Protein AF-A0A146ZNM3-F1 (afdb_monomer_lite)

Structure (mmCIF, N/CA/C/O backbone):
data_AF-A0A146ZNM3-F1
#
_entry.id   AF-A0A146ZNM3-F1
#
loop_
_atom_site.group_PDB
_atom_site.id
_atom_site.type_symbol
_atom_site.label_atom_id
_atom_site.label_alt_id
_atom_site.label_comp_id
_atom_site.label_asym_id
_atom_site.label_entity_id
_atom_site.label_seq_id
_atom_site.pdbx_PDB_ins_code
_atom_sit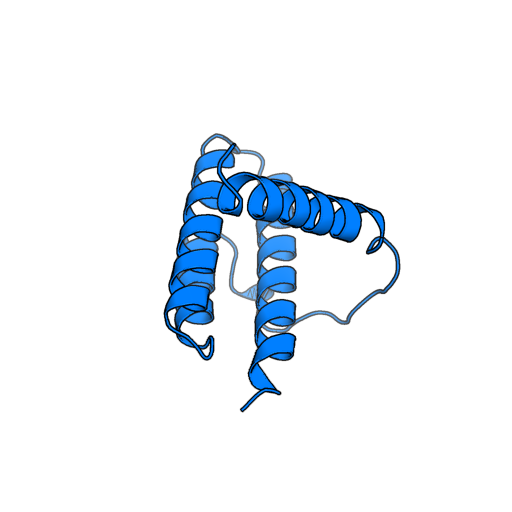e.Cartn_x
_atom_site.Cartn_y
_atom_site.Cartn_z
_atom_site.occupancy
_atom_site.B_iso_or_equiv
_atom_site.auth_seq_id
_atom_site.auth_comp_id
_atom_site.auth_asym_id
_atom_site.auth_atom_id
_atom_site.pdbx_PDB_model_num
ATOM 1 N N . MET A 1 1 ? -8.905 30.661 6.395 1.00 41.50 1 MET A N 1
ATOM 2 C CA . MET A 1 1 ? -7.995 29.502 6.503 1.00 41.50 1 MET A CA 1
ATOM 3 C C . MET A 1 1 ? -8.810 28.371 7.084 1.00 41.50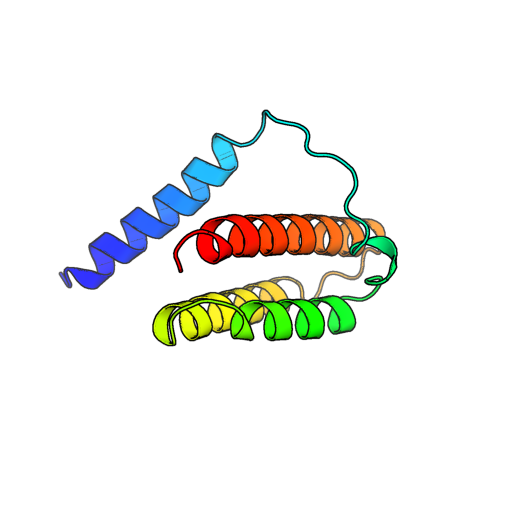 1 MET A C 1
ATOM 5 O O . MET A 1 1 ? -9.363 28.553 8.158 1.00 41.50 1 MET A O 1
ATOM 9 N N . ASP A 1 2 ? -8.973 27.292 6.328 1.00 35.28 2 ASP A N 1
ATOM 10 C CA . ASP A 1 2 ? -9.815 26.160 6.710 1.00 35.28 2 ASP A CA 1
ATOM 11 C C . ASP A 1 2 ? -9.098 25.311 7.780 1.00 35.28 2 ASP A C 1
ATOM 13 O O . ASP A 1 2 ? -7.967 24.880 7.519 1.00 35.28 2 ASP A O 1
ATOM 17 N N . PRO A 1 3 ? -9.670 25.098 8.980 1.00 36.69 3 PRO A N 1
ATOM 18 C CA . PRO A 1 3 ? -9.019 24.344 10.055 1.00 36.69 3 PRO A CA 1
ATOM 19 C C . PRO A 1 3 ? -8.763 22.872 9.691 1.00 36.69 3 PRO A C 1
ATOM 21 O O . PRO A 1 3 ? -7.814 22.279 10.205 1.00 36.69 3 PRO A O 1
ATOM 24 N N . GLU A 1 4 ? -9.508 22.303 8.735 1.00 40.00 4 GLU A N 1
ATOM 25 C CA . GLU A 1 4 ? -9.208 20.974 8.182 1.00 40.00 4 GLU A CA 1
ATOM 26 C C . GLU A 1 4 ? -7.898 20.962 7.373 1.00 40.00 4 GLU A C 1
ATOM 28 O O . GLU A 1 4 ? -7.150 19.989 7.405 1.00 40.00 4 GLU A O 1
ATOM 33 N N . CYS A 1 5 ? -7.542 22.065 6.706 1.00 30.56 5 CYS A N 1
ATOM 34 C CA . CYS A 1 5 ? -6.322 22.160 5.896 1.00 30.56 5 CYS A CA 1
ATOM 35 C C . CYS A 1 5 ? -5.047 22.282 6.757 1.00 30.56 5 CYS A C 1
ATOM 37 O O . CYS A 1 5 ? -3.965 21.874 6.329 1.00 30.56 5 CYS A O 1
ATOM 39 N N . ALA A 1 6 ? -5.169 22.803 7.984 1.00 34.09 6 ALA A N 1
ATOM 40 C CA . ALA A 1 6 ? -4.072 22.854 8.951 1.00 34.09 6 ALA A CA 1
ATOM 41 C C . ALA A 1 6 ? -3.770 21.462 9.533 1.00 34.09 6 ALA A C 1
ATOM 43 O O . ALA A 1 6 ? -2.619 21.038 9.495 1.00 34.09 6 ALA A O 1
ATOM 44 N N . LEU A 1 7 ? -4.805 20.709 9.927 1.00 42.12 7 LEU A N 1
ATOM 45 C CA . LEU A 1 7 ? -4.688 19.329 10.423 1.00 42.12 7 LEU A CA 1
ATOM 46 C C . LEU A 1 7 ? -4.149 18.358 9.364 1.00 42.12 7 LEU A C 1
ATOM 48 O O . LEU A 1 7 ? -3.348 17.481 9.672 1.00 42.12 7 LEU A O 1
ATOM 52 N N . VAL A 1 8 ? -4.533 18.531 8.095 1.00 42.94 8 VAL A N 1
ATOM 53 C CA . VAL A 1 8 ? -4.049 17.676 6.996 1.00 42.94 8 VAL A CA 1
ATOM 54 C C . VAL A 1 8 ? -2.575 17.952 6.669 1.00 42.94 8 VAL A C 1
ATOM 56 O O . VAL A 1 8 ? -1.832 17.019 6.357 1.00 42.94 8 VAL A O 1
ATOM 59 N N . LYS A 1 9 ? -2.118 19.206 6.792 1.00 49.12 9 LYS A N 1
ATOM 60 C CA . LYS A 1 9 ? -0.691 19.551 6.667 1.00 49.12 9 LYS A CA 1
ATOM 61 C C . LYS A 1 9 ? 0.127 19.051 7.855 1.00 49.12 9 LYS A C 1
ATOM 63 O O . LYS A 1 9 ? 1.223 18.544 7.641 1.00 49.12 9 LYS A O 1
ATOM 68 N N . GLU A 1 10 ? -0.413 19.139 9.068 1.00 44.59 10 GLU A N 1
ATOM 69 C CA . GLU A 1 10 ? 0.217 18.608 10.283 1.00 44.59 10 GLU A CA 1
ATOM 70 C C . GLU A 1 10 ? 0.334 17.077 10.223 1.00 44.59 10 GLU A C 1
ATOM 72 O O . GLU A 1 10 ? 1.403 16.535 10.481 1.00 44.59 10 GLU A O 1
ATOM 77 N N . MET A 1 11 ? -0.696 16.376 9.733 1.00 43.41 11 MET A N 1
ATOM 78 C CA . MET A 1 11 ? -0.668 14.922 9.529 1.00 43.41 11 MET A CA 1
ATOM 79 C C . MET A 1 11 ? 0.258 14.476 8.389 1.00 43.41 11 MET A C 1
ATOM 81 O O . MET A 1 11 ? 0.883 13.423 8.502 1.00 43.41 11 MET A O 1
ATOM 85 N N . MET A 1 12 ? 0.382 15.237 7.293 1.00 54.81 12 MET A N 1
ATOM 86 C CA . MET A 1 12 ? 1.394 14.945 6.264 1.00 54.81 12 MET A CA 1
ATOM 87 C C . MET A 1 12 ? 2.813 15.156 6.801 1.00 54.81 12 MET A C 1
ATOM 89 O O . MET A 1 12 ? 3.687 14.331 6.528 1.00 54.81 12 MET A O 1
ATOM 93 N N . LEU A 1 13 ? 3.024 16.188 7.629 1.00 49.50 13 LEU A N 1
ATOM 94 C CA . LEU A 1 13 ? 4.285 16.372 8.342 1.00 49.50 13 LEU A CA 1
ATOM 95 C C . LEU A 1 13 ? 4.545 15.238 9.337 1.00 49.50 13 LEU A C 1
ATOM 97 O O . LEU A 1 13 ? 5.670 14.765 9.376 1.00 49.50 13 LEU A O 1
ATOM 101 N N . GLU A 1 14 ? 3.550 14.744 10.080 1.00 50.34 14 GLU A N 1
ATOM 102 C CA . GLU A 1 14 ? 3.711 13.599 10.990 1.00 50.34 14 GLU A CA 1
ATOM 103 C C . GLU A 1 14 ? 3.967 12.282 10.247 1.00 50.34 14 GLU A C 1
ATOM 105 O O . GLU A 1 14 ? 4.785 11.473 10.683 1.00 50.34 14 GLU A O 1
ATOM 110 N N . VAL A 1 15 ? 3.337 12.062 9.089 1.00 55.09 15 VAL A N 1
ATOM 111 C CA . VAL A 1 15 ? 3.634 10.900 8.241 1.00 55.09 15 VAL A CA 1
ATOM 112 C C . VAL A 1 15 ? 5.069 10.987 7.713 1.00 55.09 15 VAL A C 1
ATOM 114 O O . VAL A 1 15 ? 5.780 9.985 7.787 1.00 55.09 15 VAL A O 1
ATOM 117 N N . GLN A 1 16 ? 5.548 12.162 7.285 1.00 54.81 16 GLN A N 1
ATOM 118 C CA . GLN A 1 16 ? 6.943 12.365 6.863 1.00 54.81 16 GLN A CA 1
ATOM 119 C C . GLN A 1 16 ? 7.957 12.346 8.026 1.00 54.81 16 GLN A C 1
ATOM 121 O O . GLN A 1 16 ? 9.016 11.738 7.883 1.00 54.81 16 GLN A O 1
ATOM 126 N N . LEU A 1 17 ? 7.635 12.894 9.200 1.00 46.56 17 LEU A N 1
ATOM 127 C CA . LEU A 1 17 ? 8.449 12.809 10.423 1.00 46.56 17 LEU A CA 1
ATOM 128 C C . LEU A 1 17 ? 8.531 11.363 10.940 1.00 46.56 17 LEU A C 1
ATOM 130 O O . LEU A 1 17 ? 9.606 10.911 11.331 1.00 46.56 17 LEU A O 1
ATOM 134 N N . SER A 1 18 ? 7.451 10.579 10.819 1.00 46.03 18 SER A N 1
ATOM 135 C CA . SER A 1 18 ? 7.461 9.140 11.124 1.00 46.03 18 SER A CA 1
ATOM 136 C C . SER A 1 18 ? 8.302 8.315 10.142 1.00 46.03 18 SER A C 1
ATOM 138 O O . SER A 1 18 ? 8.756 7.228 10.502 1.00 46.03 18 SER A O 1
ATOM 140 N N . GLN A 1 19 ? 8.493 8.790 8.905 1.00 51.41 19 GLN A N 1
ATOM 141 C CA . GLN A 1 19 ? 9.397 8.164 7.933 1.00 51.41 19 GLN A CA 1
ATOM 142 C C . GLN A 1 19 ? 10.866 8.473 8.263 1.00 51.41 19 GLN A C 1
ATOM 144 O O . GLN A 1 19 ? 11.728 7.652 7.963 1.00 51.41 19 GLN A O 1
ATOM 149 N N . LEU A 1 20 ? 11.153 9.593 8.944 1.00 43.84 20 LEU A N 1
ATOM 150 C CA . LEU A 1 20 ? 12.502 9.941 9.405 1.00 43.84 20 LEU A CA 1
ATOM 151 C C . LEU A 1 20 ? 12.873 9.284 10.753 1.00 43.84 20 LEU A C 1
ATOM 153 O O . LEU A 1 20 ? 14.035 8.949 10.959 1.00 43.84 20 LEU A O 1
ATOM 157 N N . GLN A 1 21 ? 11.910 9.039 11.652 1.00 45.62 21 GLN A N 1
ATOM 158 C CA . GLN A 1 21 ? 12.167 8.399 12.958 1.00 45.62 21 GLN A CA 1
ATOM 159 C C . GLN A 1 21 ? 12.165 6.855 12.953 1.00 45.62 21 GLN A C 1
ATOM 161 O O . GLN A 1 21 ? 12.666 6.256 13.898 1.00 45.62 21 GLN A O 1
ATOM 166 N N . ARG A 1 22 ? 11.658 6.176 11.911 1.00 42.69 22 ARG A N 1
ATOM 167 C CA . ARG A 1 22 ? 11.560 4.694 11.850 1.00 42.69 22 ARG A CA 1
ATOM 168 C C . ARG A 1 22 ? 12.741 3.986 11.167 1.00 42.69 22 ARG A C 1
ATOM 170 O O . ARG A 1 22 ? 12.582 2.872 10.674 1.00 42.69 22 ARG A O 1
ATOM 177 N N . HIS A 1 23 ? 13.924 4.599 11.133 1.00 43.91 23 HIS A N 1
ATOM 178 C CA . HIS A 1 23 ? 15.138 3.945 10.618 1.00 43.91 23 HIS A CA 1
ATOM 179 C C . HIS A 1 23 ? 15.732 2.894 11.578 1.00 43.91 23 HIS A C 1
ATOM 181 O O . HIS A 1 23 ? 16.764 2.305 11.277 1.00 43.91 23 HIS A O 1
ATOM 187 N N . VAL A 1 24 ? 15.101 2.648 12.729 1.00 46.25 24 VAL A N 1
ATOM 188 C CA . VAL A 1 24 ? 15.600 1.735 13.760 1.00 46.25 24 VAL A CA 1
ATOM 189 C C . VAL A 1 24 ? 14.430 0.905 14.273 1.00 46.25 24 VAL A C 1
ATOM 191 O O . VAL A 1 24 ? 13.634 1.407 15.051 1.00 46.25 24 VAL A O 1
ATOM 194 N N . GLU A 1 25 ? 14.261 -0.300 13.734 1.00 42.25 25 GLU A N 1
ATOM 195 C CA . GLU A 1 25 ? 13.854 -1.542 14.420 1.00 42.25 25 GLU A CA 1
ATOM 196 C C . GLU A 1 25 ? 13.519 -2.585 13.338 1.00 42.25 25 GLU A C 1
ATOM 198 O O . GLU A 1 25 ? 12.543 -2.479 12.581 1.00 42.25 25 GLU A O 1
ATOM 203 N N . GLU A 1 26 ? 14.404 -3.577 13.215 1.00 52.91 26 GLU A N 1
ATOM 204 C CA . GLU A 1 26 ? 14.193 -4.764 12.394 1.00 52.91 26 GLU A CA 1
ATOM 205 C C . GLU A 1 26 ? 12.974 -5.544 12.895 1.00 52.91 26 GLU A C 1
ATOM 207 O O . GLU A 1 26 ? 12.785 -5.756 14.089 1.00 52.91 26 GLU A O 1
ATOM 212 N N . MET A 1 27 ? 12.153 -6.005 11.956 1.00 52.34 27 MET A N 1
ATOM 213 C CA . MET A 1 27 ? 11.027 -6.897 12.223 1.00 52.34 27 MET A CA 1
ATOM 214 C C . MET A 1 27 ? 11.151 -8.104 11.287 1.00 52.34 27 MET A C 1
ATOM 216 O O . MET A 1 27 ? 11.600 -7.918 10.150 1.00 52.34 27 MET A O 1
ATOM 220 N N . PRO A 1 28 ? 10.780 -9.308 11.764 1.00 47.16 28 PRO A N 1
ATOM 221 C CA . PRO A 1 28 ? 11.092 -10.590 11.131 1.00 47.16 28 PRO A CA 1
ATOM 222 C C . PRO A 1 28 ? 10.435 -10.746 9.749 1.00 47.16 28 PRO A C 1
ATOM 224 O O . PRO A 1 28 ? 9.501 -10.008 9.429 1.00 47.16 28 PRO A O 1
ATOM 227 N N . PRO A 1 29 ? 10.901 -11.698 8.915 1.00 48.97 29 PRO A N 1
ATOM 228 C CA . PRO A 1 29 ? 10.377 -11.896 7.567 1.00 48.97 29 PRO A CA 1
ATOM 229 C C . PRO A 1 29 ? 8.921 -12.380 7.606 1.00 48.97 29 PRO A C 1
ATOM 231 O O . PRO A 1 29 ? 8.565 -13.296 8.348 1.00 48.97 29 PRO A O 1
ATOM 234 N N . LEU A 1 30 ? 8.071 -11.736 6.807 1.00 52.66 30 LEU A N 1
ATOM 235 C CA . LEU A 1 30 ? 6.620 -11.907 6.836 1.00 52.66 30 LEU A CA 1
ATOM 236 C C . LEU A 1 30 ? 6.164 -12.823 5.690 1.00 52.66 30 LEU A C 1
ATOM 238 O O . LEU A 1 30 ? 6.390 -12.545 4.514 1.00 52.66 30 LEU A O 1
ATOM 242 N N . VAL A 1 31 ? 5.473 -13.904 6.062 1.00 52.69 31 VAL A N 1
ATOM 243 C CA . VAL A 1 31 ? 5.024 -15.043 5.228 1.00 52.69 31 VAL A CA 1
ATOM 244 C C . VAL A 1 31 ? 4.085 -14.643 4.068 1.00 52.69 31 VAL A C 1
ATOM 246 O O . VAL A 1 31 ? 3.839 -15.427 3.157 1.00 52.69 31 VAL A O 1
ATOM 249 N N . GLY A 1 32 ? 3.560 -13.412 4.052 1.00 54.31 32 GLY A N 1
ATOM 250 C CA . GLY A 1 32 ? 2.702 -12.903 2.972 1.00 54.31 32 GLY A CA 1
ATOM 251 C C . GLY A 1 32 ? 3.445 -12.288 1.779 1.00 54.31 32 GLY A C 1
ATOM 252 O O . GLY A 1 32 ? 2.868 -12.187 0.694 1.00 54.31 32 GLY A O 1
ATOM 253 N N . VAL A 1 33 ? 4.707 -11.881 1.964 1.00 56.50 33 VAL A N 1
ATOM 254 C CA . VAL A 1 33 ? 5.500 -11.157 0.952 1.00 56.50 33 VAL A CA 1
ATOM 255 C C . VAL A 1 33 ? 5.865 -12.059 -0.231 1.00 56.50 33 VAL A C 1
ATOM 257 O O . VAL A 1 33 ? 5.871 -11.598 -1.368 1.00 56.50 33 VAL A O 1
ATOM 260 N N . GLU A 1 34 ? 6.102 -13.350 0.008 1.00 61.06 34 GLU A N 1
ATOM 261 C CA . GLU A 1 34 ? 6.620 -14.283 -1.009 1.00 61.06 34 GLU A CA 1
ATOM 262 C C . GLU A 1 34 ? 5.684 -14.482 -2.217 1.00 61.06 34 GLU A C 1
ATOM 264 O O . GLU A 1 34 ? 6.135 -14.838 -3.306 1.00 61.06 34 GLU A O 1
ATOM 269 N N . LEU A 1 35 ? 4.383 -14.212 -2.058 1.00 76.81 35 LEU A N 1
ATOM 270 C CA . LEU A 1 35 ? 3.375 -14.422 -3.104 1.00 76.81 35 LEU A CA 1
ATOM 271 C C . LEU A 1 35 ? 3.042 -13.162 -3.919 1.00 76.81 35 LEU A C 1
ATOM 273 O O . LEU A 1 35 ? 2.313 -13.256 -4.911 1.00 76.81 35 LEU A O 1
ATOM 277 N N . ILE A 1 36 ? 3.523 -11.984 -3.512 1.00 86.19 36 ILE A N 1
ATOM 278 C CA . ILE A 1 36 ? 3.257 -10.721 -4.208 1.00 86.19 36 ILE A CA 1
ATOM 279 C C . ILE A 1 36 ? 4.515 -10.339 -4.980 1.00 86.19 36 ILE A C 1
ATOM 281 O O . ILE A 1 36 ? 5.480 -9.855 -4.405 1.00 86.19 36 ILE A O 1
ATOM 285 N N . GLN A 1 37 ? 4.484 -10.558 -6.292 1.00 87.69 37 GLN A N 1
ATOM 286 C CA . GLN A 1 37 ? 5.624 -10.306 -7.182 1.00 87.69 37 GLN A CA 1
ATOM 287 C C . GLN A 1 37 ? 5.332 -9.213 -8.213 1.00 87.69 37 GLN A C 1
ATOM 289 O O . GLN A 1 37 ? 6.214 -8.811 -8.961 1.00 87.69 37 GLN A O 1
ATOM 294 N N . THR A 1 38 ? 4.086 -8.734 -8.285 1.00 91.00 38 THR A N 1
ATOM 295 C CA . THR A 1 38 ? 3.667 -7.737 -9.279 1.00 91.00 38 THR A CA 1
ATOM 296 C C . THR A 1 38 ? 2.924 -6.563 -8.635 1.00 91.00 38 THR A C 1
ATOM 298 O O . THR A 1 38 ? 2.163 -6.768 -7.676 1.00 91.00 38 THR A O 1
ATOM 301 N N . PRO A 1 39 ? 3.031 -5.344 -9.202 1.00 89.69 39 PRO A N 1
ATOM 302 C CA . PRO A 1 39 ? 2.280 -4.175 -8.733 1.00 89.69 39 PRO A CA 1
ATOM 303 C C . PRO A 1 39 ? 0.765 -4.417 -8.675 1.00 89.69 39 PRO A C 1
ATOM 305 O O . PRO A 1 39 ? 0.082 -3.996 -7.741 1.00 89.69 39 PRO A O 1
ATOM 308 N N . VAL A 1 40 ? 0.217 -5.164 -9.639 1.00 93.25 40 VAL A N 1
ATOM 309 C CA . VAL A 1 40 ? -1.219 -5.477 -9.698 1.00 93.25 40 VAL A CA 1
ATOM 310 C C . VAL A 1 40 ? -1.646 -6.401 -8.549 1.00 93.25 40 VAL A C 1
ATOM 312 O O . VAL A 1 40 ? -2.717 -6.208 -7.960 1.00 93.25 40 VAL A O 1
ATOM 315 N N . GLN A 1 41 ? -0.832 -7.405 -8.201 1.00 92.94 41 GLN A N 1
ATOM 316 C CA . GLN A 1 41 ? -1.083 -8.250 -7.027 1.00 92.94 41 GLN A CA 1
ATOM 317 C C . GLN A 1 41 ? -1.033 -7.424 -5.738 1.00 92.94 41 GLN A C 1
ATOM 319 O O . GLN A 1 41 ? -1.934 -7.566 -4.904 1.00 92.94 41 GLN A O 1
ATOM 324 N N . LEU A 1 42 ? -0.046 -6.526 -5.615 1.00 92.31 42 LEU A N 1
ATOM 325 C CA . LEU A 1 42 ? 0.081 -5.612 -4.480 1.00 92.31 42 LEU A CA 1
ATOM 326 C C . LEU A 1 42 ? -1.181 -4.756 -4.332 1.00 92.31 42 LEU A C 1
ATOM 328 O O . LEU A 1 42 ? -1.802 -4.752 -3.272 1.00 92.31 42 LEU A O 1
ATOM 332 N N . TYR A 1 43 ? -1.626 -4.101 -5.404 1.00 91.81 43 TYR A N 1
ATOM 333 C CA . TYR A 1 43 ? -2.817 -3.254 -5.378 1.00 91.81 43 TYR A CA 1
ATOM 334 C C . TYR A 1 43 ? -4.062 -4.016 -4.887 1.00 91.81 43 TYR A C 1
ATOM 336 O O . TYR A 1 43 ? -4.776 -3.561 -3.987 1.00 91.81 43 TYR A O 1
ATOM 344 N N . ARG A 1 44 ? -4.300 -5.233 -5.401 1.00 93.88 44 ARG A N 1
ATOM 345 C CA . ARG A 1 44 ? -5.415 -6.089 -4.947 1.00 93.88 44 ARG A CA 1
ATOM 346 C C . ARG A 1 44 ? -5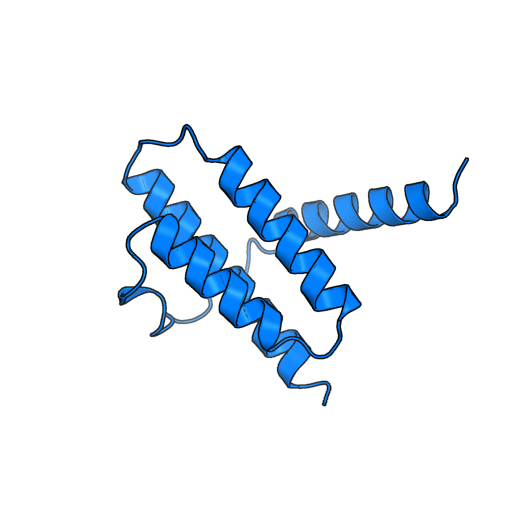.265 -6.524 -3.489 1.00 93.88 44 ARG A C 1
ATOM 348 O O . ARG A 1 44 ? -6.268 -6.620 -2.778 1.00 93.88 44 ARG A O 1
ATOM 355 N N . TYR A 1 45 ? -4.046 -6.826 -3.044 1.00 92.94 45 TYR A N 1
ATOM 356 C CA . TYR A 1 45 ? -3.759 -7.170 -1.652 1.00 92.94 45 TYR A CA 1
ATOM 357 C C . TYR A 1 45 ? -4.091 -6.005 -0.712 1.00 92.94 45 TYR A C 1
ATOM 359 O O . TYR A 1 45 ? -4.910 -6.172 0.192 1.00 92.94 45 TYR A O 1
ATOM 367 N N . LEU A 1 46 ? -3.573 -4.809 -0.992 1.00 90.88 46 LEU A N 1
ATOM 368 C CA . LEU A 1 46 ? -3.788 -3.619 -0.167 1.00 90.88 46 LEU A CA 1
ATOM 369 C C . LEU A 1 46 ? -5.278 -3.241 -0.063 1.00 90.88 46 LEU A C 1
ATOM 371 O O . LEU A 1 46 ? -5.768 -2.894 1.016 1.00 90.88 46 LEU A O 1
ATOM 375 N N . LEU A 1 47 ? -6.046 -3.391 -1.151 1.00 92.19 47 LEU A N 1
ATOM 376 C CA . LEU A 1 47 ? -7.497 -3.177 -1.125 1.00 92.19 47 LEU A CA 1
ATOM 377 C C . LEU A 1 47 ? -8.248 -4.198 -0.257 1.00 92.19 47 LEU A C 1
ATOM 379 O O . LEU A 1 47 ? -9.257 -3.843 0.358 1.00 92.19 47 LEU A O 1
ATOM 383 N N . ARG A 1 48 ? -7.783 -5.453 -0.185 1.00 92.25 48 ARG A N 1
ATOM 384 C CA . ARG A 1 48 ? -8.333 -6.451 0.750 1.00 92.25 48 ARG A CA 1
ATOM 385 C C . ARG A 1 48 ? -7.996 -6.089 2.195 1.00 92.25 48 ARG A C 1
ATOM 387 O O . ARG A 1 48 ? -8.882 -6.167 3.042 1.00 92.25 48 ARG A O 1
ATOM 394 N N . CYS A 1 49 ? -6.772 -5.631 2.462 1.00 88.81 49 CYS A N 1
ATOM 395 C CA . CYS A 1 49 ? -6.360 -5.154 3.783 1.00 88.81 49 CYS A CA 1
ATOM 396 C C . CYS A 1 49 ? -7.236 -3.992 4.262 1.00 88.81 49 CYS A C 1
ATOM 398 O O . CYS A 1 49 ? -7.731 -4.032 5.385 1.00 88.81 49 CYS A O 1
ATOM 400 N N . CYS A 1 50 ? -7.548 -3.026 3.393 1.00 88.56 50 CYS A N 1
ATOM 401 C CA . CYS A 1 50 ? -8.438 -1.918 3.749 1.00 88.56 50 CYS A CA 1
ATOM 402 C C . CYS A 1 50 ? -9.799 -2.385 4.269 1.00 88.56 50 CYS A C 1
ATOM 404 O O . CYS A 1 50 ? -10.301 -1.812 5.224 1.00 88.56 50 CYS A O 1
ATOM 406 N N . ARG A 1 51 ? -10.392 -3.446 3.705 1.00 88.75 51 ARG A N 1
ATOM 407 C CA . ARG A 1 51 ? -11.704 -3.956 4.155 1.00 88.75 51 ARG A CA 1
ATOM 408 C C . ARG A 1 51 ? -11.684 -4.511 5.582 1.00 88.75 51 ARG A C 1
ATOM 410 O O . ARG A 1 51 ? -12.742 -4.645 6.184 1.00 88.75 51 ARG A O 1
ATOM 417 N N . ARG A 1 52 ? -10.503 -4.853 6.104 1.00 88.19 52 ARG A N 1
ATOM 418 C CA . ARG A 1 52 ? -10.314 -5.369 7.467 1.00 88.19 52 ARG A CA 1
ATOM 419 C C . ARG A 1 52 ? -10.193 -4.254 8.509 1.00 88.19 52 ARG A C 1
ATOM 421 O O . ARG A 1 52 ? -10.181 -4.556 9.697 1.00 88.19 52 ARG A O 1
ATOM 428 N N . LEU A 1 53 ? -10.076 -2.992 8.089 1.00 87.00 53 LEU A N 1
ATOM 429 C CA . LEU A 1 53 ? -9.968 -1.864 9.012 1.00 87.00 53 LEU A CA 1
ATOM 430 C C . LEU A 1 53 ? -11.317 -1.567 9.685 1.00 87.00 53 LEU A C 1
ATOM 432 O O . LEU A 1 53 ? -12.364 -1.728 9.051 1.00 87.00 53 LEU A O 1
ATOM 436 N N . PRO A 1 54 ? -11.300 -1.094 10.944 1.00 87.88 54 PRO A N 1
ATOM 437 C CA . PRO A 1 54 ? -12.483 -1.081 11.804 1.00 87.88 54 PRO A CA 1
ATOM 438 C C . PRO A 1 54 ? -13.557 -0.054 11.418 1.00 87.88 54 PRO A C 1
ATOM 440 O O . PRO A 1 54 ? -14.707 -0.229 11.804 1.00 87.88 54 PRO A O 1
ATOM 443 N N . SER A 1 55 ? -13.228 1.008 10.671 1.00 89.00 55 SER A N 1
ATOM 444 C CA . SER A 1 55 ? -14.186 2.080 10.357 1.00 89.00 55 SER A CA 1
ATOM 445 C C . SER A 1 55 ? -14.165 2.498 8.889 1.00 89.00 55 SER A C 1
ATOM 447 O O . SER A 1 55 ? -13.104 2.621 8.278 1.00 89.00 55 SER A O 1
ATOM 449 N N . THR A 1 56 ? -15.343 2.780 8.324 1.00 89.69 56 THR A N 1
ATOM 450 C CA . THR A 1 56 ? -15.505 3.223 6.927 1.00 89.69 56 THR A CA 1
ATOM 451 C C . THR A 1 56 ? -14.632 4.430 6.555 1.00 89.69 56 THR A C 1
ATOM 453 O O . THR A 1 56 ? -14.000 4.366 5.498 1.00 89.69 56 THR A O 1
ATOM 456 N N . PRO A 1 57 ? -14.507 5.489 7.386 1.00 89.25 57 PRO A N 1
ATOM 457 C CA . PRO A 1 57 ? -13.622 6.614 7.075 1.00 89.25 57 PRO A CA 1
ATOM 458 C C . PRO A 1 57 ? -12.154 6.194 6.936 1.00 89.25 57 PRO A C 1
ATOM 460 O O . PRO A 1 57 ? -11.478 6.609 5.996 1.00 89.25 57 PRO A O 1
ATOM 463 N N . MET A 1 58 ? -11.667 5.290 7.797 1.00 84.50 58 MET A N 1
ATOM 464 C CA . MET A 1 58 ? -10.312 4.745 7.666 1.00 84.50 58 MET A CA 1
ATOM 465 C C . MET A 1 58 ? -10.161 3.922 6.386 1.00 84.50 58 MET A C 1
ATOM 467 O O . MET A 1 58 ? -9.182 4.086 5.661 1.00 84.50 58 MET A O 1
ATOM 471 N N . GLN A 1 59 ? -11.138 3.066 6.067 1.00 90.25 59 GLN A N 1
ATOM 472 C CA . GLN A 1 59 ? -11.111 2.287 4.825 1.00 90.25 59 GLN A CA 1
ATOM 473 C C . GLN A 1 59 ? -11.022 3.192 3.590 1.00 90.25 59 GLN A C 1
ATOM 475 O O . GLN A 1 59 ? -10.304 2.868 2.643 1.00 90.25 59 GLN A O 1
ATOM 480 N N . GLN A 1 60 ? -11.747 4.314 3.585 1.00 90.25 60 GLN A N 1
ATOM 481 C CA . GLN A 1 60 ? -11.724 5.295 2.499 1.00 90.25 60 GLN A CA 1
ATOM 482 C C . GLN A 1 60 ? -10.384 6.033 2.424 1.00 90.25 60 GLN A C 1
ATOM 484 O O . GLN A 1 60 ? -9.817 6.121 1.334 1.00 90.25 60 GLN A O 1
ATOM 489 N N . HIS A 1 61 ? -9.854 6.486 3.564 1.00 86.88 61 HIS A N 1
ATOM 490 C CA . HIS A 1 61 ? -8.553 7.149 3.653 1.00 86.88 61 HIS A CA 1
ATOM 491 C C . HIS A 1 61 ? -7.434 6.277 3.064 1.00 86.88 61 HIS A C 1
ATOM 493 O O . HIS A 1 61 ? -6.755 6.686 2.121 1.00 86.88 61 HIS A O 1
ATOM 499 N N . TYR A 1 62 ? -7.300 5.031 3.531 1.00 87.00 62 TYR A N 1
ATOM 500 C CA . TYR A 1 62 ? -6.258 4.133 3.029 1.00 87.00 62 TYR A CA 1
ATOM 501 C C . TYR A 1 62 ? -6.497 3.705 1.579 1.00 87.00 62 TYR A C 1
ATOM 503 O O . TYR A 1 62 ? -5.546 3.600 0.810 1.00 87.00 62 TYR A O 1
ATOM 511 N N . ARG A 1 63 ? -7.755 3.536 1.147 1.00 90.19 63 ARG A N 1
ATOM 512 C CA . ARG A 1 63 ? -8.064 3.283 -0.270 1.00 90.19 63 ARG A CA 1
ATOM 513 C C . ARG A 1 63 ? -7.603 4.433 -1.167 1.00 90.19 63 ARG A C 1
ATOM 515 O O . ARG A 1 63 ? -7.128 4.173 -2.271 1.00 90.19 63 ARG A O 1
ATOM 522 N N . HIS A 1 64 ? -7.759 5.679 -0.720 1.00 89.81 64 HIS A N 1
ATOM 523 C CA . HIS A 1 64 ? -7.260 6.836 -1.455 1.00 89.81 64 HIS A CA 1
ATOM 524 C C . HIS A 1 64 ? -5.728 6.837 -1.500 1.00 89.81 64 HIS A C 1
ATOM 526 O O . HIS A 1 64 ? -5.167 6.939 -2.587 1.00 89.81 64 HIS A O 1
ATOM 532 N N . ALA A 1 65 ? -5.065 6.619 -0.360 1.00 87.56 65 ALA A N 1
ATOM 533 C CA . ALA A 1 65 ? -3.605 6.545 -0.285 1.00 87.56 65 ALA A CA 1
ATOM 534 C C . ALA A 1 65 ? -3.018 5.461 -1.211 1.00 87.56 65 ALA A C 1
ATOM 536 O O . ALA A 1 65 ? -2.062 5.725 -1.931 1.00 87.56 65 ALA A O 1
ATOM 537 N N . ILE A 1 66 ? -3.636 4.274 -1.271 1.00 88.06 66 ILE A N 1
ATOM 538 C CA . ILE A 1 66 ? -3.214 3.186 -2.169 1.00 88.06 66 ILE A CA 1
ATOM 539 C C . ILE A 1 66 ? -3.319 3.600 -3.639 1.00 88.06 66 ILE A C 1
ATOM 541 O O . ILE A 1 66 ? -2.417 3.311 -4.417 1.00 88.06 66 ILE A O 1
ATOM 545 N N . ARG A 1 67 ? -4.410 4.268 -4.036 1.00 87.88 67 ARG A N 1
ATOM 546 C CA . ARG A 1 67 ? -4.574 4.743 -5.420 1.00 87.88 67 ARG A CA 1
ATOM 547 C C . ARG A 1 67 ? -3.537 5.796 -5.783 1.00 87.88 67 ARG A C 1
ATOM 549 O O . ARG A 1 67 ? -2.973 5.718 -6.866 1.00 87.88 67 ARG A O 1
ATO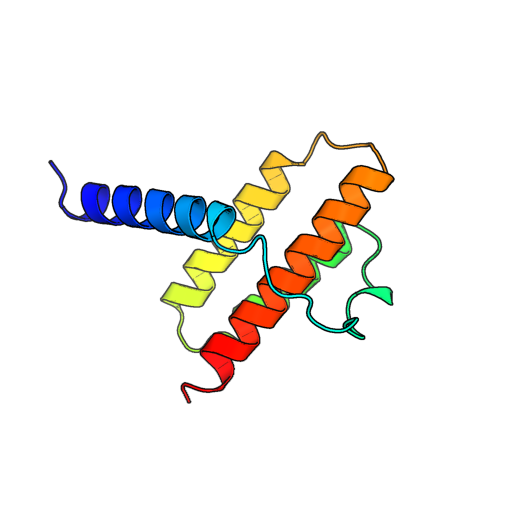M 556 N N . GLN A 1 68 ? -3.290 6.745 -4.881 1.00 86.31 68 GLN A N 1
ATOM 557 C CA . GLN A 1 68 ? -2.272 7.775 -5.081 1.00 86.31 68 GLN A CA 1
ATOM 558 C C . GLN A 1 68 ? -0.884 7.150 -5.235 1.00 86.31 68 GLN A C 1
ATOM 560 O O . GLN A 1 68 ? -0.219 7.408 -6.230 1.00 86.31 68 GLN A O 1
ATOM 565 N N . GLY A 1 69 ? -0.494 6.261 -4.315 1.00 85.38 69 GLY A N 1
ATOM 566 C CA . GLY A 1 69 ? 0.796 5.571 -4.377 1.00 85.38 69 GLY A CA 1
ATOM 567 C C . GLY A 1 69 ? 0.955 4.688 -5.619 1.00 85.38 69 GLY A C 1
ATOM 568 O O . GLY A 1 69 ? 2.022 4.648 -6.214 1.00 85.38 69 GLY A O 1
ATOM 569 N N . TYR A 1 70 ? -0.108 4.005 -6.053 1.00 84.62 70 TYR A N 1
ATOM 570 C CA . TYR A 1 70 ? -0.060 3.203 -7.279 1.00 84.62 70 TYR A CA 1
ATOM 571 C C . TYR A 1 70 ? 0.171 4.076 -8.519 1.00 84.62 70 TYR A C 1
ATOM 573 O O . TYR A 1 70 ? 1.006 3.751 -9.355 1.00 84.62 70 TYR A O 1
ATOM 581 N N . ASN A 1 71 ? -0.535 5.206 -8.617 1.00 83.31 71 ASN A N 1
ATOM 582 C CA . ASN A 1 71 ? -0.395 6.125 -9.744 1.00 83.31 71 ASN A CA 1
ATOM 583 C C . ASN A 1 71 ? 0.950 6.867 -9.737 1.00 83.31 71 ASN A C 1
ATOM 585 O O . ASN A 1 71 ? 1.474 7.152 -10.804 1.00 83.31 71 ASN A O 1
ATOM 589 N N . SER A 1 72 ? 1.532 7.169 -8.569 1.00 85.19 72 SER A N 1
ATOM 590 C CA . SER A 1 72 ? 2.839 7.841 -8.491 1.00 85.19 72 SER A CA 1
ATOM 591 C C . SER A 1 72 ? 4.016 6.966 -8.931 1.00 85.19 72 SER A C 1
ATOM 593 O O . SER A 1 72 ? 5.112 7.483 -9.118 1.00 85.19 72 SER A O 1
ATOM 595 N N . HIS A 1 73 ? 3.804 5.655 -9.062 1.00 82.94 73 HIS A N 1
ATOM 596 C CA . HIS A 1 73 ? 4.809 4.677 -9.484 1.00 82.94 73 HIS A CA 1
ATOM 597 C C . HIS A 1 73 ? 4.423 3.982 -10.799 1.00 82.94 73 HIS A C 1
ATOM 599 O O . HIS A 1 73 ? 4.914 2.891 -11.068 1.00 82.94 73 HIS A O 1
ATOM 605 N N . SER A 1 74 ? 3.529 4.569 -11.608 1.00 83.94 74 SER A N 1
ATOM 606 C CA . SER A 1 74 ? 3.079 3.950 -12.865 1.00 83.94 74 SER A CA 1
ATOM 607 C C . SER A 1 74 ? 4.189 3.794 -13.898 1.00 83.94 74 SER A C 1
ATOM 609 O O . SER A 1 74 ? 4.118 2.874 -14.704 1.00 83.94 74 SER A O 1
ATOM 611 N N . ASP A 1 75 ? 5.176 4.689 -13.853 1.00 86.88 75 ASP A N 1
ATOM 612 C CA . ASP A 1 75 ? 6.271 4.780 -14.823 1.00 86.88 75 ASP A CA 1
ATOM 613 C C . ASP A 1 75 ? 7.557 4.107 -14.299 1.00 86.88 75 ASP A C 1
ATOM 615 O O . ASP A 1 75 ? 8.630 4.272 -14.873 1.00 86.88 75 ASP A O 1
ATOM 619 N N . GLU A 1 76 ? 7.477 3.399 -13.165 1.00 86.38 76 GLU A N 1
ATOM 620 C CA . GLU A 1 76 ? 8.593 2.619 -12.626 1.00 86.38 76 GLU A CA 1
ATOM 621 C C . GLU A 1 76 ? 8.636 1.249 -13.314 1.00 86.38 76 GLU A C 1
ATOM 623 O O . GLU A 1 76 ? 7.768 0.407 -13.078 1.00 86.38 76 GLU A O 1
ATOM 628 N N . ASP A 1 77 ? 9.669 1.033 -14.126 1.00 91.94 77 ASP A N 1
ATOM 629 C CA . ASP A 1 77 ? 9.901 -0.212 -14.869 1.00 91.94 77 ASP A CA 1
ATOM 630 C C . ASP A 1 77 ? 11.080 -1.029 -14.307 1.00 91.94 77 ASP A C 1
ATOM 632 O O . ASP A 1 77 ? 11.301 -2.167 -14.733 1.00 91.94 77 ASP A O 1
ATOM 636 N N . ASP A 1 78 ? 11.847 -0.480 -13.355 1.00 93.25 78 ASP A N 1
ATOM 637 C CA . ASP A 1 78 ? 12.984 -1.190 -12.775 1.00 93.25 78 ASP A CA 1
ATOM 638 C C . ASP A 1 78 ? 12.509 -2.312 -11.829 1.00 93.25 78 ASP A C 1
ATOM 640 O O . ASP A 1 78 ? 11.825 -2.051 -10.830 1.00 93.25 78 ASP A O 1
ATOM 644 N N . PRO A 1 79 ? 12.869 -3.580 -12.097 1.00 89.94 79 PRO A N 1
ATOM 645 C CA . PRO A 1 79 ? 12.338 -4.714 -11.351 1.00 89.94 79 PRO A CA 1
ATOM 646 C C . PRO A 1 79 ? 12.789 -4.734 -9.885 1.00 89.94 79 PRO A C 1
ATOM 648 O O . PRO A 1 79 ? 12.029 -5.181 -9.020 1.00 89.94 79 PRO A O 1
ATOM 651 N N . GLU A 1 80 ? 13.990 -4.239 -9.575 1.00 93.38 80 GLU A N 1
ATOM 652 C CA . GLU A 1 80 ? 14.488 -4.180 -8.199 1.00 93.38 80 GLU A CA 1
ATOM 653 C C . GLU A 1 80 ? 13.740 -3.107 -7.402 1.00 93.38 80 GLU A C 1
ATOM 655 O O . GLU A 1 80 ? 13.294 -3.354 -6.275 1.00 93.38 80 GLU A O 1
ATOM 660 N N . ARG A 1 81 ? 13.522 -1.933 -8.006 1.00 88.31 81 ARG A N 1
ATOM 661 C CA . ARG A 1 81 ? 12.738 -0.847 -7.410 1.00 88.31 81 ARG A CA 1
ATOM 662 C C . ARG A 1 81 ? 11.286 -1.241 -7.207 1.00 88.31 81 ARG A C 1
ATOM 664 O O . ARG A 1 81 ? 10.768 -1.033 -6.106 1.00 88.31 81 ARG A O 1
ATOM 671 N N . ILE A 1 82 ? 10.651 -1.856 -8.207 1.00 87.75 82 ILE A N 1
ATOM 672 C CA . ILE A 1 82 ? 9.292 -2.399 -8.090 1.00 87.75 82 ILE A CA 1
ATOM 673 C C . ILE A 1 82 ? 9.217 -3.345 -6.895 1.00 87.75 82 ILE A C 1
ATOM 675 O O . ILE A 1 82 ? 8.311 -3.223 -6.064 1.00 87.75 82 ILE A O 1
ATOM 679 N N . GLN A 1 83 ? 10.185 -4.254 -6.765 1.00 90.12 83 GLN A N 1
ATOM 680 C CA . GLN A 1 83 ? 10.139 -5.229 -5.689 1.00 90.12 83 GLN A CA 1
ATOM 681 C C . GLN A 1 83 ? 10.370 -4.604 -4.312 1.00 90.12 83 GLN A C 1
ATOM 683 O O . GLN A 1 83 ? 9.687 -4.961 -3.349 1.00 90.12 83 GLN A O 1
ATOM 688 N N . MET A 1 84 ? 11.252 -3.610 -4.210 1.00 87.06 84 MET A N 1
ATOM 689 C CA . MET A 1 84 ? 11.439 -2.843 -2.980 1.00 87.06 84 MET A CA 1
ATOM 690 C C . MET A 1 84 ? 10.153 -2.102 -2.567 1.00 87.06 84 MET A C 1
ATOM 692 O O . MET A 1 84 ? 9.779 -2.121 -1.390 1.00 87.06 84 MET A O 1
ATOM 696 N N . ILE A 1 85 ? 9.443 -1.490 -3.524 1.00 87.38 85 ILE A N 1
ATOM 697 C CA . ILE A 1 85 ? 8.154 -0.820 -3.282 1.00 87.38 85 ILE A CA 1
ATOM 698 C C . ILE A 1 85 ? 7.118 -1.829 -2.775 1.00 87.38 85 ILE A C 1
ATOM 700 O O . ILE A 1 85 ? 6.436 -1.559 -1.782 1.00 87.38 85 ILE A O 1
ATOM 704 N N . ILE A 1 86 ? 7.025 -3.003 -3.408 1.00 88.50 86 ILE A N 1
ATOM 705 C CA . ILE A 1 86 ? 6.124 -4.084 -2.990 1.00 88.50 86 ILE A CA 1
ATOM 706 C C . ILE A 1 86 ? 6.417 -4.503 -1.549 1.00 88.50 86 ILE A C 1
ATOM 708 O O . ILE A 1 86 ? 5.513 -4.477 -0.711 1.00 88.50 86 ILE A O 1
ATOM 712 N N . GLN A 1 87 ? 7.670 -4.841 -1.240 1.00 87.25 87 GLN A N 1
ATOM 713 C CA . GLN A 1 87 ? 8.075 -5.283 0.095 1.00 87.25 87 GLN A CA 1
ATOM 714 C C . GLN A 1 87 ? 7.749 -4.234 1.161 1.00 87.25 87 GLN A C 1
ATOM 716 O O . GLN A 1 87 ? 7.170 -4.559 2.204 1.00 87.25 87 GLN A O 1
ATOM 721 N N . ARG A 1 88 ? 8.060 -2.959 0.887 1.00 86.50 88 ARG A N 1
ATOM 722 C CA . ARG A 1 88 ? 7.775 -1.870 1.822 1.00 86.50 88 ARG A CA 1
ATOM 723 C C . ARG A 1 88 ? 6.274 -1.686 2.037 1.00 86.50 88 ARG A C 1
ATOM 725 O O . ARG A 1 88 ? 5.838 -1.616 3.184 1.00 86.50 88 ARG A O 1
ATOM 732 N N . ALA A 1 89 ? 5.488 -1.655 0.963 1.00 88.00 89 ALA A N 1
ATOM 733 C CA . ALA A 1 89 ? 4.045 -1.458 1.039 1.00 88.00 89 ALA A CA 1
ATOM 734 C C . ALA A 1 89 ? 3.331 -2.606 1.771 1.00 88.00 89 ALA A C 1
ATOM 736 O O . ALA A 1 89 ? 2.385 -2.357 2.521 1.00 88.00 89 ALA A O 1
ATOM 737 N N . VAL A 1 90 ? 3.786 -3.855 1.599 1.00 87.31 90 VAL A N 1
ATOM 738 C CA . VAL A 1 90 ? 3.267 -5.003 2.360 1.00 87.31 90 VAL A CA 1
ATOM 739 C C . VAL A 1 90 ? 3.564 -4.839 3.849 1.00 87.31 90 VAL A C 1
ATOM 741 O O . VAL A 1 90 ? 2.636 -4.932 4.654 1.00 87.31 90 VAL A O 1
ATOM 744 N N . LYS A 1 91 ? 4.811 -4.511 4.211 1.00 83.12 91 LYS A N 1
ATOM 745 C CA . LYS A 1 91 ? 5.212 -4.296 5.610 1.00 83.12 91 LYS A CA 1
ATOM 746 C C . LYS A 1 91 ? 4.408 -3.173 6.270 1.00 83.12 91 LYS A C 1
ATOM 748 O O . LYS A 1 91 ? 3.910 -3.338 7.383 1.00 83.12 91 LYS A O 1
ATOM 753 N N . ASP A 1 92 ? 4.233 -2.052 5.572 1.00 84.25 92 ASP A N 1
ATOM 754 C CA . ASP A 1 92 ? 3.434 -0.931 6.070 1.00 84.25 92 ASP A CA 1
ATOM 755 C C . ASP A 1 92 ? 1.960 -1.344 6.274 1.00 84.25 92 ASP A C 1
ATOM 757 O O . ASP A 1 92 ? 1.363 -1.022 7.304 1.00 84.25 92 ASP A O 1
ATOM 761 N N . ALA A 1 93 ? 1.372 -2.108 5.345 1.00 85.62 93 ALA A N 1
ATOM 762 C CA . ALA A 1 93 ? -0.006 -2.588 5.464 1.00 85.62 93 ALA A CA 1
ATOM 763 C C . ALA A 1 93 ? -0.207 -3.561 6.635 1.00 85.62 93 ALA A C 1
ATOM 765 O O . ALA A 1 93 ? -1.225 -3.489 7.327 1.00 85.62 93 ALA A O 1
ATOM 766 N N . GLU A 1 94 ? 0.744 -4.461 6.867 1.00 85.75 94 GLU A N 1
ATOM 767 C CA . GLU A 1 94 ? 0.696 -5.406 7.983 1.00 85.75 94 GLU A CA 1
ATOM 768 C C . GLU A 1 94 ? 0.806 -4.695 9.330 1.00 85.75 94 GLU A C 1
ATOM 770 O O . GLU A 1 94 ? -0.011 -4.952 10.216 1.00 85.75 94 GLU A O 1
ATOM 775 N N . TRP A 1 95 ? 1.711 -3.718 9.450 1.00 84.94 95 TRP A N 1
ATOM 776 C CA . TRP A 1 95 ? 1.811 -2.883 10.646 1.00 84.94 95 TRP A CA 1
ATOM 777 C C . TRP A 1 95 ? 0.509 -2.119 10.930 1.00 84.94 95 TRP A C 1
ATOM 779 O O . TRP A 1 95 ? 0.032 -2.096 12.067 1.00 84.94 95 TRP A O 1
ATOM 789 N N . ILE A 1 96 ? -0.114 -1.529 9.900 1.00 82.56 96 ILE A N 1
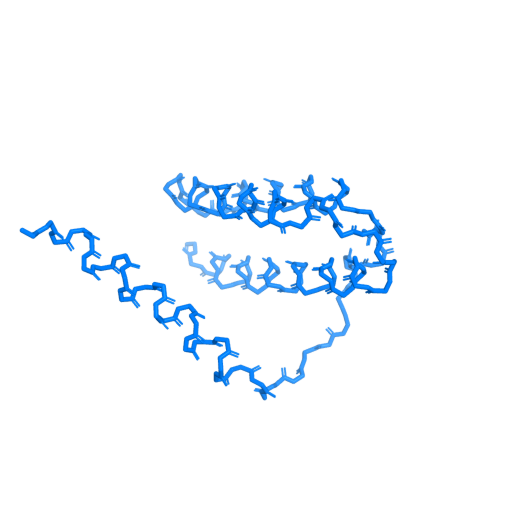ATOM 790 C CA . ILE A 1 96 ? -1.416 -0.853 10.037 1.00 82.56 96 ILE A CA 1
ATOM 791 C C . ILE A 1 96 ? -2.473 -1.843 10.538 1.00 82.56 96 ILE A C 1
ATOM 793 O O . ILE A 1 96 ? -3.220 -1.540 11.472 1.00 82.56 96 ILE A O 1
ATOM 797 N N . LEU A 1 97 ? -2.555 -3.026 9.926 1.00 83.12 97 LEU A N 1
ATOM 798 C CA . LEU A 1 97 ? -3.526 -4.038 10.322 1.00 83.12 97 LEU A CA 1
ATOM 799 C C . LEU A 1 97 ? -3.318 -4.485 11.764 1.00 83.12 97 LEU A C 1
ATOM 801 O O . LEU A 1 97 ? -4.298 -4.567 12.494 1.00 83.12 97 LEU A O 1
ATOM 805 N N . GLU A 1 98 ? -2.084 -4.723 12.200 1.00 85.88 98 GLU A N 1
ATOM 806 C CA . GLU A 1 98 ? -1.802 -5.084 13.588 1.00 85.88 98 GLU A CA 1
ATOM 807 C C . GLU A 1 98 ? -2.197 -3.959 14.557 1.00 85.88 98 GLU A C 1
ATOM 809 O O . GLU A 1 98 ? -2.880 -4.205 15.558 1.00 85.88 98 GLU A O 1
ATOM 814 N N . LYS A 1 99 ? -1.832 -2.712 14.226 1.00 84.38 99 LYS A N 1
ATOM 815 C CA . LYS A 1 99 ? -2.141 -1.520 15.026 1.00 84.38 99 LYS A CA 1
ATOM 816 C C . LYS A 1 99 ? -3.641 -1.355 15.269 1.00 84.38 99 LYS A C 1
ATOM 818 O O . LYS A 1 99 ? -4.040 -0.971 16.369 1.00 84.38 99 LYS A O 1
ATOM 823 N N . TYR A 1 100 ? -4.473 -1.627 14.263 1.00 81.25 100 TYR A N 1
ATOM 824 C CA . TYR A 1 100 ? -5.923 -1.430 14.351 1.00 81.25 100 TYR A CA 1
ATOM 825 C C . TYR A 1 100 ? -6.726 -2.714 14.607 1.00 81.25 100 TYR A C 1
ATOM 827 O O . TYR A 1 100 ? -7.878 -2.610 15.019 1.00 81.25 100 TYR A O 1
ATOM 835 N N . ALA A 1 101 ? -6.145 -3.909 14.453 1.00 73.44 101 ALA A N 1
ATOM 836 C CA . ALA A 1 101 ? -6.798 -5.177 14.801 1.00 73.44 101 ALA A CA 1
ATOM 837 C C . ALA A 1 101 ? -7.005 -5.334 16.315 1.00 73.44 101 ALA A C 1
ATOM 839 O O . ALA A 1 101 ? -7.984 -5.944 16.738 1.00 73.44 101 ALA A O 1
ATOM 840 N N . LYS A 1 102 ? -6.105 -4.765 17.128 1.00 6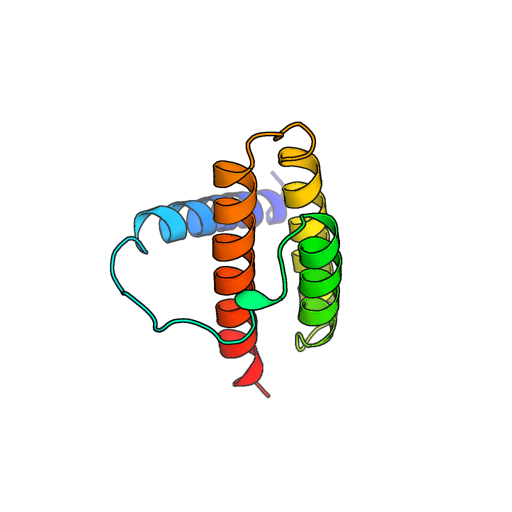1.16 102 LYS A N 1
ATOM 841 C CA . LYS A 1 102 ? -6.161 -4.821 18.599 1.00 61.16 102 LYS A CA 1
ATOM 842 C C . LYS A 1 102 ? -7.200 -3.870 19.215 1.00 61.16 102 LYS A C 1
ATOM 844 O O . LYS A 1 102 ? -7.493 -3.994 20.396 1.00 61.16 102 LYS A O 1
ATOM 849 N N . LYS A 1 103 ? -7.760 -2.927 18.447 1.00 55.88 103 LYS A N 1
ATOM 850 C CA . LYS A 1 103 ? -8.703 -1.900 18.940 1.00 55.88 103 LYS A CA 1
ATOM 851 C C . LYS A 1 103 ? -10.179 -2.299 18.797 1.00 55.88 103 LYS A C 1
ATOM 853 O O . LYS A 1 103 ? -11.006 -1.447 18.481 1.00 55.88 103 LYS A O 1
ATOM 858 N N . LYS A 1 104 ? -10.486 -3.585 18.948 1.00 46.22 104 LYS A N 1
ATOM 859 C CA . LYS A 1 104 ? -11.851 -4.096 18.801 1.00 46.22 104 LYS A CA 1
ATOM 860 C C . LYS A 1 104 ? -12.686 -3.867 20.053 1.00 46.22 104 LYS A C 1
ATOM 862 O O . LYS A 1 104 ? -12.115 -4.009 21.154 1.00 46.22 104 LYS A O 1
#

Foldseek 3Di:
DDPVVVVVVVVVVVVVVCVVPPPDDDDDDDPPLVPDQALVSLLVVQLVLLVLADDPVSSVVSNVVSVVVSVVCVPPPDSVVRSVSSRVSVVVSVVVNVVRVVVD

InterPro domains:
  IPR008011 Complex 1 LYR protein domain [PF05347] (38-94)
  IPR045291 LYRM9, LYR domain [cd20269] (39-99)
  IPR052151 Complex I LYR motif-containing protein [PTHR47061] (25-104)

Organism: Fundulus heteroclitus (NCBI:txid8078)

Radius of gyration: 14.91 Å; chains: 1; bounding box: 31×44×34 Å

Secondary structure (DSSP, 8-state):
--HHHHHHHHHHHHHHHHHHH-SS---PPPTTGGG--SHHHHHHHHHHHHHTSSSHHHHHHHHHHHHHHHHHTTT---HHHHHHHHHHHHHHHHHHHHHHHT--

Sequence (104 aa):
MDPECALVKEMMLEVQLSQLQRHVEEMPPLVGVELIQTPVQLYRYLLRCCRRLPSTPMQQHYRHAIRQGYNSHSDEDDPERIQMIIQRAVKDAEWILEKYAKKK

pLDDT: mean 73.31, std 19.91, range [30.56, 93.88]